Protein AF-A0A0C9TW62-F1 (afdb_monomer_lite)

Radius of gyration: 19.72 Å; chains: 1; bounding box: 46×33×62 Å

Foldseek 3Di:
DDDPPPDPPDDDDDPVCPPPPDDQAFAPLLVVLLVVLLVVLVPQPLDDPVVNVVLNVDSQLRVLRRVCNPDDNVVSNVSSNVSSVVVVLCVVLVPDDPVLNVVLVVLLVCCVVPVPDDPVSNSVSVSVSSVVVVVVVVVVD

Secondary structure (DSSP, 8-state):
--------S--PPP-TTTT--S-----TTHHHHHHHHHHHHHT-TTS-HHHHHHHHHS-HHHHHHHH-TT--HHHHHHHHHHHHHHHHHHHHHTTS-HHHHHHHHHHHHHHHHH-SS-THHHHHHHHHHHHHHHHHHTT--

InterPro domains:
  IPR008949 Isoprenoid synthase domain superfamily [G3DSA:1.10.600.10] (6-127)
  IPR008949 Isoprenoid synthase domain superfamily [SSF48576] (21-127)

Structure (mmCIF, N/CA/C/O backbone):
data_AF-A0A0C9TW62-F1
#
_entry.id   AF-A0A0C9TW62-F1
#
loop_
_atom_site.group_PDB
_atom_site.id
_atom_site.type_symbol
_atom_site.label_atom_id
_atom_site.label_alt_id
_atom_site.label_comp_id
_atom_site.label_asym_id
_atom_site.label_entity_id
_atom_site.label_seq_id
_atom_site.pdbx_PDB_ins_code
_atom_site.Cartn_x
_atom_site.Cartn_y
_atom_site.Cartn_z
_atom_site.occupancy
_atom_site.B_iso_or_equiv
_atom_site.auth_seq_id
_atom_site.auth_comp_id
_atom_site.auth_asym_id
_atom_site.auth_atom_id
_atom_site.pdbx_PDB_model_num
ATOM 1 N N . THR A 1 1 ? 18.398 -0.473 46.277 1.00 45.41 1 THR A N 1
ATOM 2 C CA . THR A 1 1 ? 19.419 -0.608 45.223 1.00 45.41 1 THR A CA 1
ATOM 3 C C . THR A 1 1 ? 18.752 -0.217 43.928 1.00 45.41 1 THR A C 1
ATOM 5 O O . THR A 1 1 ? 17.988 -1.010 43.400 1.00 45.41 1 THR A O 1
ATOM 8 N N . ASP A 1 2 ? 18.915 1.040 43.515 1.00 47.97 2 ASP A N 1
ATOM 9 C CA . ASP A 1 2 ? 18.321 1.565 42.281 1.00 47.97 2 ASP A CA 1
ATOM 10 C C . ASP A 1 2 ? 19.085 1.015 41.079 1.00 47.97 2 ASP A C 1
ATOM 12 O O . ASP A 1 2 ? 20.267 1.306 40.902 1.00 47.97 2 ASP A O 1
ATOM 16 N N . ILE A 1 3 ? 18.418 0.202 40.263 1.00 58.03 3 ILE A N 1
ATOM 17 C CA . ILE A 1 3 ? 18.921 -0.188 38.947 1.00 58.03 3 ILE A CA 1
ATOM 18 C C . ILE A 1 3 ? 18.321 0.813 37.964 1.00 58.03 3 ILE A C 1
ATOM 20 O O . ILE A 1 3 ? 17.230 0.611 37.435 1.00 58.03 3 ILE A O 1
ATOM 24 N N . THR A 1 4 ? 19.018 1.921 37.732 1.00 63.50 4 THR A N 1
ATOM 25 C CA . THR A 1 4 ? 18.725 2.783 36.589 1.00 63.50 4 THR A CA 1
ATOM 26 C C . THR A 1 4 ? 19.144 2.028 35.328 1.00 63.50 4 THR A C 1
ATOM 28 O O . THR A 1 4 ? 20.318 1.981 34.962 1.00 63.50 4 THR A O 1
ATOM 31 N N . MET A 1 5 ? 18.189 1.370 34.665 1.00 61.38 5 MET A N 1
ATOM 32 C CA . MET A 1 5 ? 18.420 0.835 33.323 1.00 61.38 5 MET A CA 1
ATOM 33 C C . MET A 1 5 ? 18.609 2.017 32.368 1.00 61.38 5 MET A C 1
ATOM 35 O O . MET A 1 5 ? 17.651 2.620 31.891 1.00 61.38 5 MET A O 1
ATOM 39 N N . SER A 1 6 ? 19.870 2.374 32.131 1.00 71.44 6 SER A N 1
ATOM 40 C CA . SER A 1 6 ? 20.270 3.288 31.066 1.00 71.44 6 SER A CA 1
ATOM 41 C C . SER A 1 6 ? 20.058 2.576 29.732 1.00 71.44 6 SER A C 1
ATOM 43 O O . SER A 1 6 ? 20.862 1.731 29.333 1.00 71.44 6 SER A O 1
ATOM 45 N N . PHE A 1 7 ? 18.940 2.859 29.064 1.00 71.25 7 PHE A N 1
ATOM 46 C CA . PHE A 1 7 ? 18.763 2.443 27.678 1.00 71.25 7 PHE A CA 1
ATOM 47 C C . PHE A 1 7 ? 19.677 3.296 26.787 1.00 71.25 7 PHE A C 1
ATOM 49 O O . PHE A 1 7 ? 19.728 4.517 26.960 1.00 71.25 7 PHE A O 1
ATOM 56 N N . PRO A 1 8 ? 20.408 2.692 25.836 1.00 68.94 8 PRO A N 1
ATOM 57 C CA . PRO A 1 8 ? 21.202 3.462 24.891 1.00 68.94 8 PRO A CA 1
ATOM 58 C C . PRO A 1 8 ? 20.281 4.370 24.063 1.00 68.94 8 PRO A C 1
ATOM 60 O O . PRO A 1 8 ? 19.317 3.903 23.463 1.00 68.94 8 PRO A O 1
ATOM 63 N N . LEU A 1 9 ? 20.602 5.668 24.011 1.00 83.44 9 LEU A N 1
ATOM 64 C CA . LEU A 1 9 ? 19.855 6.685 23.252 1.00 83.44 9 LEU A CA 1
ATOM 65 C C . LEU A 1 9 ? 19.911 6.482 21.726 1.00 83.44 9 LEU A C 1
ATOM 67 O O . LEU A 1 9 ? 19.139 7.105 21.001 1.00 83.44 9 LEU A O 1
ATOM 71 N N . THR A 1 10 ? 20.799 5.608 21.241 1.00 87.88 10 THR A N 1
ATOM 72 C CA . THR A 1 10 ? 21.019 5.362 19.813 1.00 87.88 10 THR A CA 1
ATOM 73 C C . THR A 1 10 ? 21.103 3.868 19.533 1.00 87.88 10 THR A C 1
ATOM 75 O O . THR A 1 10 ? 21.924 3.159 20.116 1.00 87.88 10 THR A O 1
ATOM 78 N N . ILE A 1 11 ? 20.280 3.402 18.593 1.00 87.62 11 ILE A N 1
ATOM 79 C CA . ILE A 1 11 ? 20.290 2.030 18.077 1.00 87.62 11 ILE A CA 1
ATOM 80 C C . ILE A 1 11 ? 20.888 2.058 16.666 1.00 87.62 11 ILE A C 1
ATOM 82 O O . ILE A 1 11 ? 20.406 2.784 15.798 1.00 87.62 11 ILE A O 1
ATOM 86 N N . HIS A 1 12 ? 21.936 1.266 16.425 1.00 88.25 12 HIS A N 1
ATOM 87 C CA . HIS A 1 12 ? 22.545 1.108 15.103 1.00 88.25 12 HIS A CA 1
ATOM 88 C C . HIS A 1 12 ? 22.032 -0.169 14.435 1.00 88.25 12 HIS A C 1
ATOM 90 O O . HIS A 1 12 ? 22.254 -1.268 14.941 1.00 88.25 12 HIS A O 1
ATOM 96 N N . PHE A 1 13 ? 21.380 -0.033 13.280 1.00 86.31 13 PHE A N 1
ATOM 97 C CA . PHE A 1 13 ? 20.965 -1.181 12.478 1.00 86.31 13 PHE A CA 1
ATOM 98 C C . PHE A 1 13 ? 22.103 -1.645 11.557 1.00 86.31 13 PHE A C 1
ATOM 100 O O . PHE A 1 13 ? 22.750 -0.810 10.919 1.00 86.31 13 PHE A O 1
ATOM 107 N N . PRO A 1 14 ? 22.353 -2.962 11.443 1.00 88.50 14 PRO A N 1
ATOM 108 C CA . PRO A 1 14 ? 23.277 -3.483 10.445 1.00 88.50 14 PRO A CA 1
ATOM 109 C C . PRO A 1 14 ? 22.707 -3.297 9.031 1.00 88.50 14 PRO A C 1
ATOM 111 O O . PRO A 1 14 ? 21.493 -3.231 8.833 1.00 88.50 14 PRO A O 1
ATOM 114 N N . THR A 1 15 ? 23.572 -3.249 8.014 1.00 87.94 15 THR A N 1
ATOM 115 C CA . THR A 1 15 ? 23.138 -3.202 6.608 1.00 87.94 15 THR A CA 1
ATOM 116 C C . THR A 1 15 ? 22.615 -4.572 6.160 1.00 87.94 15 THR A C 1
ATOM 118 O O . THR A 1 15 ? 23.308 -5.323 5.477 1.00 87.94 15 THR A O 1
ATOM 121 N N . ILE A 1 16 ? 21.377 -4.898 6.538 1.00 85.25 16 ILE A N 1
ATOM 122 C CA . ILE A 1 16 ? 20.780 -6.236 6.366 1.00 85.25 16 ILE A CA 1
ATOM 123 C C . ILE A 1 16 ? 20.608 -6.682 4.906 1.00 85.25 16 ILE A C 1
ATOM 125 O O . ILE A 1 16 ? 20.482 -7.873 4.646 1.00 85.25 16 ILE A O 1
ATOM 129 N N . LEU A 1 17 ? 20.621 -5.750 3.947 1.00 86.38 17 LEU A N 1
ATOM 130 C CA . LEU A 1 17 ? 20.422 -6.054 2.524 1.00 86.38 17 LEU A CA 1
ATOM 131 C C . LEU A 1 17 ? 21.717 -6.089 1.700 1.00 86.38 17 LEU A C 1
ATOM 133 O O . LEU A 1 17 ? 21.650 -6.355 0.502 1.00 86.38 17 LEU A O 1
ATOM 137 N N . LYS A 1 18 ? 22.885 -5.808 2.303 1.00 85.38 18 LYS A N 1
ATOM 138 C CA . LYS A 1 18 ? 24.161 -5.708 1.567 1.00 85.38 18 LYS A CA 1
ATOM 139 C C . LYS A 1 18 ? 24.516 -7.014 0.853 1.00 85.38 18 LYS A C 1
ATOM 141 O O . LYS A 1 18 ? 24.876 -6.984 -0.318 1.00 85.38 18 LYS A O 1
ATOM 146 N N . ASP A 1 19 ? 24.357 -8.127 1.563 1.00 87.50 19 ASP A N 1
ATOM 147 C CA . ASP A 1 19 ? 24.721 -9.470 1.105 1.00 87.50 19 ASP A CA 1
ATOM 148 C C . ASP A 1 19 ? 23.469 -10.330 0.850 1.00 87.50 19 ASP A C 1
ATOM 150 O O . ASP A 1 19 ? 23.490 -11.552 0.992 1.00 87.50 19 ASP A O 1
ATOM 154 N N . TRP A 1 20 ? 22.342 -9.689 0.512 1.00 88.69 20 TRP A N 1
ATOM 155 C CA . TRP A 1 20 ? 21.087 -10.397 0.280 1.00 88.69 20 TRP A CA 1
ATOM 156 C C . TRP A 1 20 ? 21.194 -11.286 -0.972 1.00 88.69 20 TRP A C 1
ATOM 158 O O . TRP A 1 20 ? 21.455 -10.769 -2.061 1.00 88.69 20 TRP A O 1
ATOM 168 N N . PRO A 1 21 ? 20.975 -12.609 -0.860 1.00 89.75 21 PRO A N 1
ATOM 169 C CA . PRO A 1 21 ? 21.249 -13.541 -1.953 1.00 89.75 21 PRO A CA 1
ATOM 170 C C . PRO A 1 21 ? 20.210 -13.477 -3.076 1.00 89.75 21 PRO A C 1
ATOM 172 O O . PRO A 1 21 ? 20.487 -13.917 -4.192 1.00 89.75 21 PRO A O 1
ATOM 175 N N . ALA A 1 22 ? 19.006 -12.957 -2.808 1.00 86.56 22 ALA A N 1
ATOM 176 C CA . ALA A 1 22 ? 17.971 -12.891 -3.831 1.00 86.56 22 ALA A CA 1
ATOM 177 C C . ALA A 1 22 ? 18.214 -11.696 -4.773 1.00 86.56 22 ALA A C 1
ATOM 179 O O . ALA A 1 22 ? 18.382 -10.564 -4.303 1.00 86.56 22 ALA A O 1
ATOM 180 N N . PRO A 1 23 ? 18.186 -11.905 -6.101 1.00 88.00 23 PRO A N 1
ATOM 181 C CA . PRO A 1 23 ? 18.361 -10.822 -7.052 1.00 88.00 23 PRO A CA 1
ATOM 182 C C . PRO A 1 23 ? 17.201 -9.833 -6.944 1.00 88.00 23 PRO A C 1
ATOM 184 O O . PRO A 1 23 ? 16.028 -10.212 -6.960 1.00 88.00 23 PRO A O 1
ATOM 187 N N . ARG A 1 24 ? 17.530 -8.543 -6.889 1.00 90.12 24 ARG A N 1
ATOM 188 C CA . ARG A 1 24 ? 16.529 -7.479 -6.974 1.00 90.12 24 ARG A CA 1
ATOM 189 C C . ARG A 1 24 ? 16.038 -7.390 -8.412 1.00 90.12 24 ARG A C 1
ATOM 191 O O . ARG A 1 24 ? 16.778 -6.955 -9.292 1.00 90.12 24 ARG A O 1
ATOM 198 N N . ARG A 1 25 ? 14.798 -7.808 -8.644 1.00 94.69 25 ARG A N 1
ATOM 199 C CA . ARG A 1 25 ? 14.113 -7.674 -9.931 1.00 94.69 25 ARG A CA 1
ATOM 200 C C . ARG A 1 25 ? 12.983 -6.675 -9.766 1.00 94.69 25 ARG A C 1
ATOM 202 O O . ARG A 1 25 ? 12.251 -6.740 -8.786 1.00 94.69 25 ARG A O 1
ATOM 209 N N . LEU A 1 26 ? 12.878 -5.750 -10.707 1.00 96.44 26 LEU A N 1
ATOM 210 C CA . LEU A 1 26 ? 11.834 -4.738 -10.725 1.00 96.44 26 LEU A CA 1
ATOM 211 C C . LEU A 1 26 ? 10.933 -4.995 -11.925 1.00 96.44 26 LEU A C 1
ATOM 213 O O . LEU A 1 26 ? 11.437 -5.207 -13.028 1.00 96.44 26 LEU A O 1
ATOM 217 N N . ASN A 1 27 ? 9.620 -4.957 -11.714 1.00 97.56 27 ASN A N 1
ATOM 218 C CA . ASN A 1 27 ? 8.674 -5.076 -12.812 1.00 97.56 27 ASN A CA 1
ATOM 219 C C . ASN A 1 27 ? 8.877 -3.935 -13.837 1.00 97.56 27 ASN A C 1
ATOM 221 O O . ASN A 1 27 ? 8.915 -2.766 -13.432 1.00 97.56 27 ASN A O 1
ATOM 225 N N . PRO A 1 28 ? 8.966 -4.224 -15.152 1.00 97.75 28 PRO A N 1
ATOM 226 C CA . PRO A 1 28 ? 9.158 -3.201 -16.185 1.00 97.75 28 PRO A CA 1
ATOM 227 C C . PRO A 1 28 ? 8.019 -2.174 -16.251 1.00 97.75 28 PRO A C 1
ATOM 229 O O . PRO A 1 28 ? 8.196 -1.097 -16.813 1.00 97.75 28 PRO A O 1
ATOM 232 N N . HIS A 1 29 ? 6.855 -2.480 -15.674 1.00 97.38 29 HIS A N 1
ATOM 233 C CA . HIS A 1 29 ? 5.694 -1.598 -15.664 1.00 97.38 29 HIS A CA 1
ATOM 234 C C . HIS A 1 29 ? 5.613 -0.658 -14.450 1.00 97.38 29 HIS A C 1
ATOM 236 O O . HIS A 1 29 ? 4.634 0.083 -14.329 1.00 97.38 29 HIS A O 1
ATOM 242 N N . ASN A 1 30 ? 6.622 -0.664 -13.569 1.00 95.88 30 ASN A N 1
ATOM 243 C CA . ASN A 1 30 ? 6.633 0.083 -12.308 1.00 95.88 30 ASN A CA 1
ATOM 244 C C . ASN A 1 30 ? 6.261 1.565 -12.465 1.00 95.88 30 ASN A C 1
ATOM 246 O O . ASN A 1 30 ? 5.401 2.060 -11.740 1.00 95.88 30 ASN A O 1
ATOM 250 N N . GLU A 1 31 ? 6.881 2.283 -13.405 1.00 95.19 31 GLU A N 1
ATOM 251 C CA . GLU A 1 31 ? 6.667 3.730 -13.553 1.00 95.19 31 GLU A CA 1
ATOM 252 C C . GLU A 1 31 ? 5.214 4.070 -13.909 1.00 95.19 31 GLU A C 1
ATOM 254 O O . GLU A 1 31 ? 4.605 4.944 -13.286 1.00 95.19 31 GLU A O 1
ATOM 259 N N . TRP A 1 32 ? 4.631 3.348 -14.872 1.00 95.06 32 TRP A N 1
ATOM 260 C CA . TRP A 1 32 ? 3.243 3.564 -15.282 1.00 95.06 32 TRP A CA 1
ATOM 261 C C . TRP A 1 32 ? 2.268 3.214 -14.162 1.00 95.06 32 TRP A C 1
ATOM 263 O O . TRP A 1 32 ? 1.386 4.016 -13.859 1.00 95.06 32 TRP A O 1
ATOM 273 N N . VAL A 1 33 ? 2.452 2.056 -13.519 1.00 94.44 33 VAL A N 1
ATOM 274 C CA . VAL A 1 33 ? 1.568 1.621 -12.431 1.00 94.44 33 VAL A CA 1
ATOM 275 C C . VAL A 1 33 ? 1.657 2.571 -11.239 1.00 94.44 33 VAL A C 1
ATOM 277 O O . VAL A 1 33 ? 0.622 2.980 -10.722 1.00 94.44 33 VAL A O 1
ATOM 280 N N . THR A 1 34 ? 2.863 3.004 -10.861 1.00 92.44 34 THR A N 1
ATOM 281 C CA . THR A 1 34 ? 3.064 3.978 -9.776 1.00 92.44 34 THR A CA 1
ATOM 282 C C . THR A 1 34 ? 2.279 5.259 -10.032 1.00 92.44 34 THR A C 1
ATOM 284 O O . THR A 1 34 ? 1.541 5.717 -9.160 1.00 92.44 34 THR A O 1
ATOM 287 N N . LYS A 1 35 ? 2.389 5.824 -11.242 1.00 91.94 35 LYS A N 1
ATOM 288 C CA . LYS A 1 35 ? 1.688 7.061 -11.599 1.00 91.94 35 LYS A CA 1
ATOM 289 C C . LYS A 1 35 ? 0.174 6.906 -11.498 1.00 91.94 35 LYS A C 1
ATOM 291 O O . LYS A 1 35 ? -0.496 7.753 -10.914 1.00 91.94 35 LYS A O 1
ATOM 296 N N . GLU A 1 36 ? -0.362 5.835 -12.065 1.00 91.69 36 GLU A N 1
ATOM 297 C CA . GLU A 1 36 ? -1.796 5.575 -12.026 1.00 91.69 36 GLU A CA 1
ATOM 298 C C . GLU A 1 36 ? -2.279 5.302 -10.583 1.00 91.69 36 GLU A C 1
ATOM 300 O O . GLU A 1 36 ? -3.420 5.612 -10.244 1.00 91.69 36 GLU A O 1
ATOM 305 N N . SER A 1 37 ? -1.450 4.697 -9.716 1.00 89.19 37 SER A N 1
ATOM 306 C CA . SER A 1 37 ? -1.874 4.255 -8.371 1.00 89.19 37 SER A CA 1
ATOM 307 C C . SER A 1 37 ? -1.913 5.444 -7.437 1.00 89.19 37 SER A C 1
ATOM 309 O O . SER A 1 37 ? -2.876 5.622 -6.699 1.00 89.19 37 SER A O 1
ATOM 311 N N . ASN A 1 38 ? -0.935 6.333 -7.586 1.00 86.19 38 ASN A N 1
ATOM 312 C CA . ASN A 1 38 ? -0.950 7.633 -6.940 1.00 86.19 38 ASN A CA 1
ATOM 313 C C . ASN A 1 38 ? -2.149 8.472 -7.403 1.00 86.19 38 ASN A C 1
ATOM 315 O O . ASN A 1 38 ? -2.841 9.031 -6.564 1.00 86.19 38 ASN A O 1
ATOM 319 N N . ALA A 1 39 ? -2.459 8.501 -8.706 1.00 86.81 39 ALA A N 1
ATOM 320 C CA . ALA A 1 39 ? -3.621 9.239 -9.212 1.00 86.81 39 ALA A CA 1
ATOM 321 C C . ALA A 1 39 ? -4.956 8.686 -8.680 1.00 86.81 39 ALA A C 1
ATOM 323 O O . ALA A 1 39 ? -5.874 9.446 -8.383 1.00 86.81 39 ALA A O 1
ATOM 324 N N . TRP A 1 40 ? -5.068 7.365 -8.541 1.00 84.56 40 TRP A N 1
ATOM 325 C CA . TRP A 1 40 ? -6.226 6.731 -7.913 1.00 84.56 40 TRP A CA 1
ATOM 326 C C . TRP A 1 40 ? -6.339 7.085 -6.427 1.00 84.56 40 TRP A C 1
ATOM 328 O O . TRP A 1 40 ? -7.430 7.411 -5.962 1.00 84.56 40 TRP A O 1
ATOM 338 N N . MET A 1 41 ? -5.215 7.097 -5.706 1.00 79.06 41 MET A N 1
ATOM 339 C CA . MET A 1 41 ? -5.173 7.486 -4.297 1.00 79.06 41 MET A CA 1
ATOM 340 C C . MET A 1 41 ? -5.509 8.973 -4.094 1.00 79.06 41 MET A C 1
ATOM 342 O O . MET A 1 41 ? -6.229 9.310 -3.159 1.00 79.06 41 MET A O 1
ATOM 346 N N . ASP A 1 42 ? -5.066 9.855 -4.995 1.00 78.56 42 ASP A N 1
ATOM 347 C CA . ASP A 1 42 ? -5.400 11.288 -4.984 1.00 78.56 42 ASP A CA 1
ATOM 348 C C . ASP A 1 42 ? -6.913 11.536 -5.161 1.00 78.56 42 ASP A C 1
ATOM 350 O O . ASP A 1 42 ? -7.447 12.542 -4.695 1.00 78.56 42 ASP A O 1
ATOM 354 N N . GLY A 1 43 ? -7.633 10.607 -5.801 1.00 75.44 43 GLY A N 1
ATOM 355 C CA . GLY A 1 43 ? -9.095 10.643 -5.903 1.00 75.44 43 GLY A CA 1
ATOM 356 C C . GLY A 1 43 ? -9.822 10.379 -4.578 1.00 75.44 43 GLY A C 1
ATOM 357 O O . GLY A 1 43 ? -11.043 10.532 -4.508 1.00 75.44 43 GLY A O 1
ATOM 358 N N . PHE A 1 44 ? -9.108 9.983 -3.521 1.00 71.00 44 PHE A N 1
ATOM 359 C CA . PHE A 1 44 ? -9.693 9.654 -2.228 1.00 71.00 44 PHE A CA 1
ATOM 360 C C . PHE A 1 44 ? -9.785 10.885 -1.318 1.00 71.00 44 PHE A C 1
ATOM 362 O O . PHE A 1 44 ? -8.876 11.214 -0.557 1.00 71.00 44 PHE A O 1
ATOM 369 N N . SER A 1 45 ? -10.944 11.542 -1.335 1.00 63.00 45 SER A N 1
ATOM 370 C CA . SER A 1 45 ? -11.230 12.730 -0.517 1.00 63.00 45 SER A CA 1
ATOM 371 C C . SER A 1 45 ? -11.382 12.459 0.989 1.00 63.00 45 SER A C 1
ATOM 373 O O . SER A 1 45 ? -11.537 13.400 1.764 1.00 63.00 45 SER A O 1
ATOM 375 N N . GLY A 1 46 ? -11.366 11.193 1.420 1.00 62.75 46 GLY A N 1
ATOM 376 C CA . GLY A 1 46 ? -11.539 10.805 2.825 1.00 62.75 46 GLY A CA 1
ATOM 377 C C . GLY A 1 46 ? -10.309 11.012 3.704 1.00 62.75 46 GLY A C 1
ATOM 378 O O . GLY A 1 46 ? -10.440 11.081 4.925 1.00 62.75 46 GLY A O 1
ATOM 379 N N . LEU A 1 47 ? -9.122 11.116 3.100 1.00 64.25 47 LEU A N 1
ATOM 380 C CA . LEU A 1 47 ? -7.871 11.273 3.835 1.00 64.25 47 LEU A CA 1
ATOM 381 C C . LEU A 1 47 ? -7.558 12.750 4.111 1.00 64.25 47 LEU A C 1
ATOM 383 O O . LEU A 1 47 ? -7.618 13.558 3.180 1.00 64.25 47 LEU A O 1
ATOM 387 N N . PRO A 1 48 ? -7.145 13.097 5.344 1.00 69.12 48 PRO A N 1
ATOM 388 C CA . PRO A 1 48 ? -6.501 14.373 5.646 1.00 69.12 48 PRO A CA 1
ATOM 389 C C . PRO A 1 48 ? -5.314 14.667 4.708 1.00 69.12 48 PRO A C 1
ATOM 391 O O . PRO A 1 48 ? -4.626 13.753 4.247 1.00 69.12 48 PRO A O 1
ATOM 394 N N . ALA A 1 49 ? -5.070 15.943 4.399 1.00 72.38 49 ALA A N 1
ATOM 395 C CA . ALA A 1 49 ? -4.078 16.346 3.393 1.00 72.38 49 ALA A CA 1
ATOM 396 C C . ALA A 1 49 ? -2.629 15.956 3.759 1.00 72.38 49 ALA A C 1
ATOM 398 O O . ALA A 1 49 ? -1.826 15.627 2.884 1.00 72.38 49 ALA A O 1
ATOM 399 N N . ASP A 1 50 ? -2.300 15.954 5.049 1.00 71.88 50 ASP A N 1
ATOM 400 C CA . ASP A 1 50 ? -1.033 15.470 5.602 1.00 71.88 50 ASP A CA 1
ATOM 401 C C . ASP A 1 50 ? -0.857 13.963 5.366 1.00 71.88 50 ASP A C 1
ATOM 403 O O . ASP A 1 50 ? 0.194 13.527 4.890 1.00 71.88 50 ASP A O 1
ATOM 407 N N . ARG A 1 51 ? -1.919 13.177 5.581 1.00 72.06 51 ARG A N 1
ATOM 408 C CA . ARG A 1 51 ? -1.935 11.739 5.289 1.00 72.06 51 ARG A CA 1
ATOM 409 C C . ARG A 1 51 ? -1.765 11.478 3.794 1.00 72.06 51 ARG A C 1
ATOM 411 O O . ARG A 1 51 ? -0.914 10.678 3.420 1.00 72.06 51 ARG A O 1
ATOM 418 N N . GLN A 1 52 ? -2.488 12.191 2.925 1.00 73.62 52 GLN A N 1
ATOM 419 C CA . GLN A 1 52 ? -2.334 12.053 1.466 1.00 73.62 52 GLN A CA 1
ATOM 420 C C . GLN A 1 52 ? -0.897 12.333 0.993 1.00 73.62 52 GLN A C 1
ATOM 422 O O . GLN A 1 52 ? -0.373 11.625 0.132 1.00 73.62 52 GLN A O 1
ATOM 427 N N . SER A 1 53 ? -0.233 13.333 1.582 1.00 73.88 53 SER A N 1
ATOM 428 C CA . SER A 1 53 ? 1.169 13.648 1.280 1.00 73.88 53 SER A CA 1
ATOM 429 C C . SER A 1 53 ? 2.115 12.502 1.656 1.00 73.88 53 SER A C 1
ATOM 431 O O . SER A 1 53 ? 2.994 12.152 0.865 1.00 73.88 53 SER A O 1
ATOM 433 N N . LEU A 1 54 ? 1.906 11.871 2.818 1.00 71.50 54 LEU A N 1
ATOM 434 C CA . LEU A 1 54 ? 2.674 10.695 3.241 1.00 71.50 54 LEU A CA 1
ATOM 435 C C . LEU A 1 54 ? 2.478 9.519 2.279 1.00 71.50 54 LEU A C 1
ATOM 437 O O . LEU A 1 54 ? 3.461 8.904 1.866 1.00 71.50 54 LEU A O 1
ATOM 441 N N . TYR A 1 55 ? 1.244 9.251 1.840 1.00 72.81 55 TYR A N 1
ATOM 442 C CA . TYR A 1 55 ? 0.973 8.201 0.850 1.00 72.81 55 TYR A CA 1
ATOM 443 C C . TYR A 1 55 ? 1.678 8.456 -0.480 1.00 72.81 55 TYR A C 1
ATOM 445 O O . TYR A 1 55 ? 2.272 7.536 -1.035 1.00 72.81 55 TYR A O 1
ATOM 453 N N . ARG A 1 56 ? 1.690 9.704 -0.963 1.00 73.25 56 ARG A N 1
ATOM 454 C CA . ARG A 1 56 ? 2.387 10.068 -2.207 1.00 73.25 56 ARG A CA 1
ATOM 455 C C . ARG A 1 56 ? 3.900 9.873 -2.117 1.00 73.25 56 ARG A C 1
ATOM 457 O O . ARG A 1 56 ? 4.532 9.511 -3.106 1.00 73.25 56 ARG A O 1
ATOM 464 N N . GLN A 1 57 ? 4.484 10.140 -0.952 1.00 77.00 57 GLN A N 1
ATOM 465 C CA . GLN A 1 57 ? 5.916 9.942 -0.709 1.00 77.00 57 GLN A CA 1
ATOM 466 C C . GLN A 1 57 ? 6.273 8.468 -0.494 1.00 77.00 57 GLN A C 1
ATOM 468 O O . GLN A 1 57 ? 7.430 8.076 -0.650 1.00 77.00 57 GLN A O 1
ATOM 473 N N . SER A 1 58 ? 5.286 7.648 -0.145 1.00 71.81 58 SER A N 1
ATOM 474 C CA . SER A 1 58 ? 5.495 6.246 0.155 1.00 71.81 58 SER A CA 1
ATOM 475 C C . SER A 1 58 ? 5.627 5.419 -1.120 1.00 71.81 58 SER A C 1
ATOM 477 O O . SER A 1 58 ? 4.795 5.455 -2.024 1.00 71.81 58 SER A O 1
ATOM 479 N N . MET A 1 59 ? 6.687 4.617 -1.190 1.00 84.94 59 MET A N 1
ATOM 480 C CA . MET A 1 59 ? 7.026 3.830 -2.376 1.00 84.94 59 MET A CA 1
ATOM 481 C C . MET A 1 59 ? 6.252 2.493 -2.422 1.00 84.94 59 MET A C 1
ATOM 483 O O . MET A 1 59 ? 6.825 1.443 -2.710 1.00 84.94 59 MET A O 1
ATOM 487 N N . TRP A 1 60 ? 4.946 2.496 -2.132 1.00 89.56 60 TRP A N 1
ATOM 488 C CA . TRP A 1 60 ? 4.130 1.270 -2.086 1.00 89.56 60 TRP A CA 1
ATOM 489 C C . TRP A 1 60 ? 3.959 0.591 -3.453 1.00 89.56 60 TRP A C 1
ATOM 491 O O . TRP A 1 60 ? 4.127 -0.630 -3.531 1.00 89.56 60 TRP A O 1
ATOM 501 N N . PRO A 1 61 ? 3.733 1.325 -4.563 1.00 91.19 61 PRO A N 1
ATOM 502 C CA . PRO A 1 61 ? 3.740 0.709 -5.890 1.00 91.19 61 PRO A CA 1
ATOM 503 C C . PRO A 1 61 ? 5.110 0.126 -6.281 1.00 91.19 61 PRO A C 1
ATOM 505 O O . PRO A 1 61 ? 5.177 -0.885 -6.985 1.00 91.19 61 PRO A O 1
ATOM 508 N N . LEU A 1 62 ? 6.209 0.701 -5.772 1.00 93.38 62 LEU A N 1
ATOM 509 C CA . LEU A 1 62 ? 7.548 0.130 -5.941 1.00 93.38 62 LEU A CA 1
ATOM 510 C C . LEU A 1 62 ? 7.672 -1.195 -5.182 1.00 93.38 62 LEU A C 1
ATOM 512 O O . LEU A 1 62 ? 8.202 -2.157 -5.735 1.00 93.38 62 LEU A O 1
ATOM 516 N N . LEU A 1 63 ? 7.159 -1.273 -3.950 1.00 93.69 63 LEU A N 1
ATOM 517 C CA . LEU A 1 63 ? 7.134 -2.521 -3.187 1.00 93.69 63 LEU A CA 1
ATOM 518 C C . LEU A 1 63 ? 6.376 -3.617 -3.951 1.00 93.69 63 LEU A C 1
ATOM 520 O O . LEU A 1 63 ? 6.905 -4.715 -4.123 1.00 93.69 63 LEU A O 1
ATOM 524 N N . ALA A 1 64 ? 5.191 -3.310 -4.489 1.00 94.81 64 ALA A N 1
ATOM 525 C CA . ALA A 1 64 ? 4.449 -4.238 -5.346 1.00 94.81 64 ALA A CA 1
ATOM 526 C C . ALA A 1 64 ? 5.272 -4.666 -6.577 1.00 94.81 64 ALA A C 1
ATOM 528 O O . ALA A 1 64 ? 5.337 -5.851 -6.901 1.00 94.81 64 ALA A O 1
ATOM 529 N N . SER A 1 65 ? 5.977 -3.730 -7.214 1.00 96.12 65 SER A N 1
ATOM 530 C CA . SER A 1 65 ? 6.827 -4.003 -8.382 1.00 96.12 65 SER A CA 1
ATOM 531 C C . SER A 1 65 ? 8.056 -4.861 -8.077 1.00 96.12 65 SER A C 1
ATOM 533 O O . SER A 1 65 ? 8.537 -5.561 -8.969 1.00 96.12 65 SER A O 1
ATOM 535 N N . LEU A 1 66 ? 8.563 -4.825 -6.842 1.00 94.94 66 LEU A N 1
ATOM 536 C CA . LEU A 1 66 ? 9.648 -5.689 -6.369 1.00 94.94 66 LEU A CA 1
ATOM 537 C C . LEU A 1 66 ? 9.148 -7.090 -5.987 1.00 94.94 66 LEU A C 1
ATOM 539 O O . LEU A 1 66 ? 9.871 -8.066 -6.174 1.00 94.94 66 LEU A O 1
ATOM 543 N N . MET A 1 67 ? 7.920 -7.204 -5.470 1.00 94.19 67 MET A N 1
ATOM 544 C CA . MET A 1 67 ? 7.309 -8.495 -5.120 1.00 94.19 67 MET A CA 1
ATOM 545 C C . MET A 1 67 ? 6.794 -9.259 -6.340 1.00 94.19 67 MET A C 1
ATOM 547 O O . MET A 1 67 ? 6.855 -10.486 -6.368 1.00 94.19 67 MET A O 1
ATOM 551 N N . TYR A 1 68 ? 6.326 -8.539 -7.362 1.00 95.88 68 TYR A N 1
ATOM 552 C CA . TYR A 1 68 ? 5.725 -9.112 -8.565 1.00 95.88 68 TYR A CA 1
ATOM 553 C C . TYR A 1 68 ? 6.485 -8.707 -9.840 1.00 95.88 68 TYR A C 1
ATOM 555 O O . TYR A 1 68 ? 5.900 -8.098 -10.740 1.00 95.88 68 TYR A O 1
ATOM 563 N N . PRO A 1 69 ? 7.785 -9.038 -9.964 1.00 96.88 69 PRO A N 1
ATOM 564 C CA . PRO A 1 69 ? 8.631 -8.564 -11.063 1.00 96.88 69 PRO A CA 1
ATOM 565 C C . PRO A 1 69 ? 8.208 -9.082 -12.444 1.00 96.88 69 PRO A C 1
ATOM 567 O O . PRO A 1 69 ? 8.459 -8.415 -13.440 1.00 96.88 69 PRO A O 1
ATOM 570 N N . ASP A 1 70 ? 7.547 -10.241 -12.500 1.00 97.12 70 ASP A N 1
ATOM 571 C CA . ASP A 1 70 ? 7.136 -10.896 -13.751 1.00 97.12 70 ASP A CA 1
ATOM 572 C C . ASP A 1 70 ? 5.628 -10.760 -14.032 1.00 97.12 70 ASP A C 1
ATOM 574 O O . ASP A 1 70 ? 5.112 -11.335 -14.989 1.00 97.12 70 ASP A O 1
ATOM 578 N N . ALA A 1 71 ? 4.889 -10.040 -13.181 1.00 97.12 71 ALA A N 1
ATOM 579 C CA . ALA A 1 71 ? 3.458 -9.847 -13.376 1.00 97.12 71 ALA A CA 1
ATOM 580 C C . ALA A 1 71 ? 3.169 -8.981 -14.607 1.00 97.12 71 ALA A C 1
ATOM 582 O O . ALA A 1 71 ? 3.917 -8.053 -14.928 1.00 97.12 71 ALA A O 1
ATOM 583 N N . THR A 1 72 ? 2.034 -9.241 -15.259 1.00 97.75 72 THR A N 1
ATOM 584 C CA . THR A 1 72 ? 1.522 -8.336 -16.292 1.00 97.75 72 THR A CA 1
ATOM 585 C C . THR A 1 72 ? 1.223 -6.971 -15.681 1.00 97.75 72 THR A C 1
ATOM 587 O O . THR A 1 72 ? 1.013 -6.842 -14.470 1.00 97.75 72 THR A O 1
ATOM 590 N N . ARG A 1 73 ? 1.157 -5.940 -16.522 1.00 96.62 73 ARG A N 1
ATOM 591 C CA . ARG A 1 73 ? 0.787 -4.588 -16.103 1.00 96.62 73 ARG A CA 1
ATOM 592 C C . ARG A 1 73 ? -0.525 -4.561 -15.314 1.00 96.62 73 ARG A C 1
ATOM 594 O O . ARG A 1 73 ? -0.609 -3.865 -14.311 1.00 96.62 73 ARG A O 1
ATOM 601 N N . GLU A 1 74 ? -1.531 -5.318 -15.747 1.00 94.75 74 GLU A N 1
ATOM 602 C CA . GLU A 1 74 ? -2.860 -5.370 -15.128 1.00 94.75 74 GLU A CA 1
ATOM 603 C C . GLU A 1 74 ? -2.811 -6.002 -13.733 1.00 94.75 74 GLU A C 1
ATOM 605 O O . GLU A 1 74 ? -3.400 -5.476 -12.789 1.00 94.75 74 GLU A O 1
ATOM 610 N N . HIS A 1 75 ? -2.070 -7.101 -13.573 1.00 95.69 75 HIS A N 1
ATOM 611 C CA . HIS A 1 75 ? -1.889 -7.727 -12.264 1.00 95.69 75 HIS A CA 1
ATOM 612 C C . HIS A 1 75 ? -1.045 -6.859 -11.334 1.00 95.69 75 HIS A C 1
ATOM 614 O O . HIS A 1 75 ? -1.373 -6.728 -10.155 1.00 95.69 75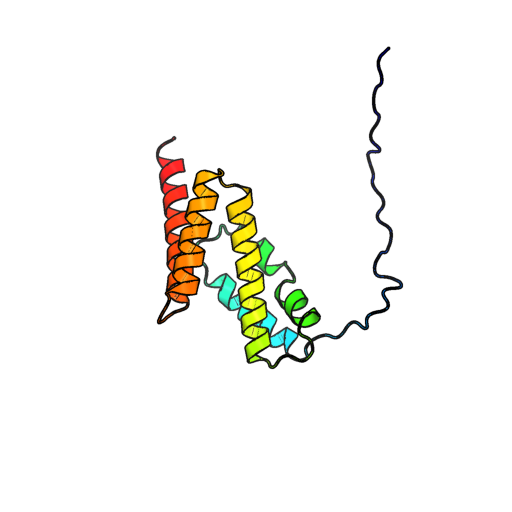 HIS A O 1
ATOM 620 N N . LEU A 1 76 ? 0.006 -6.224 -11.860 1.00 96.81 76 LEU A N 1
ATOM 621 C CA . LEU A 1 76 ? 0.822 -5.301 -11.083 1.00 96.81 76 LEU A CA 1
ATOM 622 C C . LEU A 1 76 ? -0.001 -4.098 -10.619 1.00 96.81 76 LEU A C 1
ATOM 624 O O . LEU A 1 76 ? 0.110 -3.689 -9.467 1.00 96.81 76 LEU A O 1
ATOM 628 N N . ARG A 1 77 ? -0.851 -3.563 -11.500 1.00 94.88 77 ARG A N 1
ATOM 629 C CA . ARG A 1 77 ? -1.776 -2.478 -11.186 1.00 94.88 77 ARG A CA 1
ATOM 630 C C . ARG A 1 77 ? -2.664 -2.828 -9.997 1.00 94.88 77 ARG A C 1
ATOM 632 O O . ARG A 1 77 ? -2.719 -2.073 -9.031 1.00 94.88 77 ARG A O 1
ATOM 639 N N . LEU A 1 78 ? -3.322 -3.984 -10.066 1.00 92.00 78 LEU A N 1
ATOM 640 C CA . LEU A 1 78 ? -4.185 -4.469 -8.994 1.00 92.00 78 LEU A CA 1
ATOM 641 C C . LEU A 1 78 ? -3.406 -4.660 -7.685 1.00 92.00 78 LEU A C 1
ATOM 643 O O . LEU A 1 78 ? -3.886 -4.270 -6.625 1.00 92.00 78 LEU A O 1
ATOM 647 N N . ALA A 1 79 ? -2.201 -5.232 -7.756 1.00 92.75 79 ALA A N 1
ATOM 648 C CA . ALA A 1 79 ? -1.354 -5.450 -6.588 1.00 92.75 79 ALA A CA 1
ATOM 649 C C . ALA A 1 79 ? -0.888 -4.135 -5.941 1.00 92.75 79 ALA A C 1
ATOM 651 O O . ALA A 1 79 ? -0.852 -4.044 -4.716 1.00 92.75 79 ALA A O 1
ATOM 652 N N . ALA A 1 80 ? -0.551 -3.119 -6.740 1.00 92.56 80 ALA A N 1
ATOM 653 C CA . ALA A 1 80 ? -0.154 -1.802 -6.247 1.00 92.56 80 ALA A CA 1
ATOM 654 C C . ALA A 1 80 ? -1.311 -1.082 -5.539 1.00 92.56 80 ALA A C 1
ATOM 656 O O . ALA A 1 80 ? -1.125 -0.575 -4.433 1.00 92.56 80 ALA A O 1
ATOM 657 N N . ASP A 1 81 ? -2.508 -1.098 -6.130 1.00 89.50 81 ASP A N 1
ATOM 658 C CA . ASP A 1 81 ? -3.702 -0.498 -5.524 1.00 89.50 81 ASP A CA 1
ATOM 659 C C . ASP A 1 81 ? -4.106 -1.240 -4.240 1.00 89.50 81 ASP A C 1
ATOM 661 O O . ASP A 1 81 ? -4.445 -0.616 -3.235 1.00 89.50 81 ASP A O 1
ATOM 665 N N . LEU A 1 82 ? -3.997 -2.574 -4.231 1.00 88.25 82 LEU A N 1
ATOM 666 C CA . LEU A 1 82 ? -4.243 -3.385 -3.038 1.00 88.25 82 LEU A CA 1
ATOM 667 C C . LEU A 1 82 ? -3.214 -3.108 -1.928 1.00 88.25 82 LEU A C 1
ATOM 669 O O . LEU A 1 82 ? -3.587 -3.055 -0.761 1.00 88.25 82 LEU A O 1
ATOM 673 N N . MET A 1 83 ? -1.941 -2.888 -2.273 1.00 90.00 83 MET A N 1
ATOM 674 C CA . MET A 1 83 ? -0.900 -2.521 -1.305 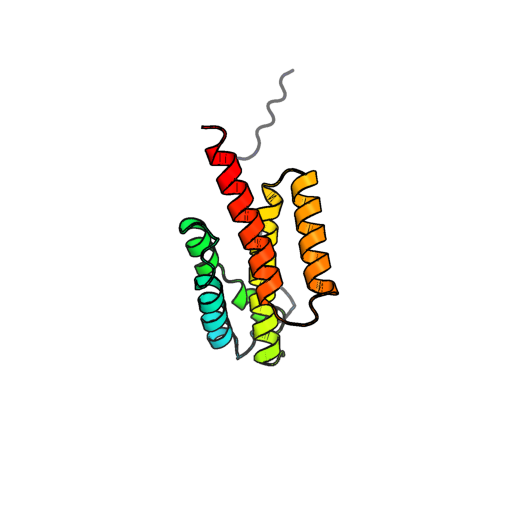1.00 90.00 83 MET A CA 1
ATOM 675 C C . MET A 1 83 ? -1.208 -1.184 -0.629 1.00 90.00 83 MET A C 1
ATOM 677 O O . MET A 1 83 ? -1.144 -1.081 0.591 1.00 90.00 83 MET A O 1
ATOM 681 N N . LEU A 1 84 ? -1.590 -0.174 -1.417 1.00 85.06 84 LEU A N 1
ATOM 682 C CA . LEU A 1 84 ? -2.026 1.123 -0.894 1.00 85.06 84 LEU A CA 1
ATOM 683 C C . LEU A 1 84 ? -3.249 0.979 0.015 1.00 85.06 84 LEU A C 1
ATOM 685 O O . LEU A 1 84 ? -3.307 1.597 1.076 1.00 85.06 84 LEU A O 1
ATOM 689 N N . TRP A 1 85 ? -4.201 0.130 -0.376 1.00 84.06 85 TRP A N 1
ATOM 690 C CA . TRP A 1 85 ? -5.382 -0.151 0.429 1.00 84.06 85 TRP A CA 1
ATOM 691 C C . TRP A 1 85 ? -5.035 -0.817 1.769 1.00 84.06 85 TRP A C 1
ATOM 693 O O . TRP A 1 85 ? -5.597 -0.427 2.788 1.00 84.06 85 TRP A O 1
ATOM 703 N N . PHE A 1 86 ? -4.092 -1.768 1.801 1.00 85.94 86 PHE A N 1
ATOM 704 C CA . PHE A 1 86 ? -3.656 -2.386 3.058 1.00 85.94 86 PHE A CA 1
ATOM 705 C C . PHE A 1 86 ? -3.039 -1.376 4.014 1.00 85.94 86 PHE A C 1
ATOM 707 O O . PHE A 1 86 ? -3.380 -1.393 5.187 1.00 85.94 86 PHE A O 1
ATOM 714 N N . VAL A 1 87 ? -2.193 -0.475 3.519 1.00 82.38 87 VAL A N 1
ATOM 715 C CA . VAL A 1 87 ? -1.576 0.559 4.362 1.00 82.38 87 VAL A CA 1
ATOM 716 C C . VAL A 1 87 ? -2.637 1.517 4.905 1.00 82.38 87 VAL A C 1
ATOM 718 O O . VAL A 1 87 ? -2.602 1.869 6.077 1.00 82.38 87 VAL A O 1
ATOM 721 N N . LEU A 1 88 ? -3.626 1.886 4.083 1.00 80.25 88 LEU A N 1
ATOM 722 C CA . LEU A 1 88 ? -4.763 2.691 4.534 1.00 80.25 88 LEU A CA 1
ATOM 723 C C . LEU A 1 88 ? -5.574 1.994 5.624 1.00 80.25 88 LEU A C 1
ATOM 725 O O . LEU A 1 88 ? -5.947 2.619 6.614 1.00 80.25 88 LEU A O 1
ATOM 729 N N . TYR A 1 89 ? -5.865 0.714 5.425 1.00 83.44 89 TYR A N 1
ATOM 730 C CA . TYR A 1 89 ? -6.577 -0.090 6.402 1.00 83.44 89 TYR A CA 1
ATOM 731 C C . TYR A 1 89 ? -5.797 -0.194 7.719 1.00 83.44 89 TYR A C 1
ATOM 733 O O . TYR A 1 89 ? -6.382 0.049 8.771 1.00 83.44 89 TYR A O 1
ATOM 741 N N . ASP A 1 90 ? -4.499 -0.501 7.647 1.00 85.19 90 ASP A N 1
ATOM 742 C CA . ASP A 1 90 ? -3.585 -0.647 8.786 1.00 85.19 90 ASP A CA 1
ATOM 743 C C . ASP A 1 90 ? -3.551 0.637 9.621 1.00 85.19 90 ASP A C 1
ATOM 745 O O . ASP A 1 90 ? -3.926 0.625 10.791 1.00 85.19 90 ASP A O 1
ATOM 749 N N . GLU A 1 91 ? -3.290 1.774 8.970 1.00 81.44 91 GLU A N 1
ATOM 750 C CA . GLU A 1 91 ? -3.230 3.098 9.594 1.00 81.44 91 GLU A CA 1
ATOM 751 C C . GLU A 1 91 ? -4.538 3.496 10.296 1.00 81.44 91 GLU A C 1
ATOM 753 O O . GLU A 1 91 ? -4.523 4.128 11.353 1.00 81.44 91 GLU A O 1
ATOM 758 N N . ILE A 1 92 ? -5.689 3.148 9.710 1.00 80.06 92 ILE A N 1
ATOM 759 C CA . ILE A 1 92 ? -6.986 3.376 10.352 1.00 80.06 92 ILE A CA 1
ATOM 760 C C . ILE A 1 92 ? -7.137 2.428 11.538 1.00 80.06 92 ILE A C 1
ATOM 762 O O . ILE A 1 92 ? -7.518 2.862 12.619 1.00 80.06 92 ILE A O 1
ATOM 766 N N . SER A 1 93 ? -6.866 1.139 11.349 1.00 83.94 93 SER A N 1
ATOM 767 C CA . SER A 1 93 ? -7.114 0.122 12.368 1.00 83.94 93 SER A CA 1
ATOM 768 C C . SER A 1 93 ? -6.221 0.259 13.605 1.00 83.94 93 SER A C 1
ATOM 770 O O . SER A 1 93 ? -6.704 -0.010 14.704 1.00 83.94 93 SER A O 1
ATOM 772 N N . ASP A 1 94 ? -4.994 0.763 13.452 1.00 84.75 94 ASP A N 1
ATOM 773 C CA . ASP A 1 94 ? -4.016 0.958 14.532 1.00 84.75 94 ASP A CA 1
ATOM 774 C C . ASP A 1 94 ? -4.467 1.964 15.596 1.00 84.75 94 ASP A C 1
ATOM 776 O O . ASP A 1 94 ? -4.080 1.867 16.763 1.00 84.75 94 ASP A O 1
ATOM 780 N N . VAL A 1 95 ? -5.308 2.928 15.216 1.00 83.62 95 VAL A N 1
ATOM 781 C CA . VAL A 1 95 ? -5.824 3.957 16.132 1.00 83.62 95 VAL A CA 1
ATOM 782 C C . VAL A 1 95 ? -7.235 3.654 16.642 1.00 83.62 95 VAL A C 1
ATOM 784 O O . VAL A 1 95 ? -7.769 4.400 17.465 1.00 83.62 95 VAL A O 1
ATOM 787 N N . LEU A 1 96 ? -7.864 2.569 16.175 1.00 83.06 96 LEU A N 1
ATOM 788 C CA . LEU A 1 96 ? -9.215 2.194 16.582 1.00 83.06 96 LEU A CA 1
ATOM 789 C C . LEU A 1 96 ? -9.235 1.367 17.868 1.00 83.06 96 LEU A C 1
ATOM 791 O O . LEU A 1 96 ? -8.399 0.506 18.125 1.00 83.06 96 LEU A O 1
ATOM 795 N N . LEU A 1 97 ? -10.297 1.560 18.653 1.00 88.88 97 LEU A N 1
ATOM 796 C CA . LEU A 1 97 ? -10.626 0.655 19.752 1.00 88.88 97 LEU A CA 1
ATOM 797 C C . LEU A 1 97 ? -10.995 -0.734 19.210 1.00 88.88 97 LEU A C 1
ATOM 799 O O . LEU A 1 97 ? -11.598 -0.853 18.144 1.00 88.88 97 LEU A O 1
ATOM 803 N N . LEU A 1 98 ? -10.732 -1.785 19.991 1.00 86.50 98 LEU A N 1
ATOM 804 C CA . LEU A 1 98 ? -10.908 -3.182 19.570 1.00 86.50 98 LEU A CA 1
ATOM 805 C C . LEU A 1 98 ? -12.259 -3.468 18.888 1.00 86.50 98 LEU A C 1
ATOM 807 O O . LEU A 1 98 ? -12.289 -4.012 17.788 1.00 86.50 98 LEU A O 1
ATOM 811 N N . GLY A 1 99 ? -13.378 -3.073 19.504 1.00 83.75 99 GLY A N 1
ATOM 812 C CA . GLY A 1 99 ? -14.711 -3.321 18.933 1.00 83.75 99 GLY A CA 1
ATOM 813 C C . GLY A 1 99 ? -14.972 -2.546 17.635 1.00 83.75 99 GLY A C 1
ATOM 814 O O . GLY A 1 99 ? -15.709 -2.998 16.765 1.00 83.75 99 GLY A O 1
ATOM 815 N N . MET A 1 100 ? -14.333 -1.390 17.471 1.00 82.00 100 MET A N 1
ATOM 816 C CA . MET A 1 100 ? -14.410 -0.593 16.252 1.00 82.00 100 MET A CA 1
ATOM 817 C C . MET A 1 100 ? -13.577 -1.200 15.117 1.00 82.00 100 MET A C 1
ATOM 819 O O . MET A 1 100 ? -14.057 -1.258 13.986 1.00 82.00 100 MET A O 1
ATOM 823 N N . ALA A 1 101 ? -12.380 -1.702 15.425 1.00 86.00 101 ALA A N 1
ATOM 824 C CA . ALA A 1 101 ? -11.537 -2.423 14.474 1.00 86.00 101 ALA A CA 1
ATOM 825 C C . ALA A 1 101 ? -12.190 -3.740 14.008 1.00 86.00 101 ALA A C 1
ATOM 827 O O . ALA A 1 101 ? -12.144 -4.071 12.823 1.00 86.00 101 ALA A O 1
ATOM 828 N N . GLN A 1 102 ? -12.866 -4.461 14.913 1.00 87.12 102 GLN A N 1
ATOM 829 C CA . GLN A 1 102 ? -13.648 -5.659 14.575 1.00 87.12 102 GLN A CA 1
ATOM 830 C C . GLN A 1 102 ? -14.778 -5.339 13.591 1.00 87.12 102 GLN A C 1
ATOM 832 O O . GLN A 1 102 ? -14.873 -5.976 12.546 1.00 87.12 102 GLN A O 1
ATOM 837 N N . ASN A 1 103 ? -15.566 -4.294 13.862 1.00 86.12 103 ASN A N 1
ATOM 838 C CA . ASN A 1 103 ? -16.630 -3.866 12.950 1.00 86.12 103 ASN A CA 1
ATOM 839 C C . ASN A 1 103 ? -16.086 -3.460 11.569 1.00 86.12 103 ASN A C 1
ATOM 841 O O . ASN A 1 103 ? -16.670 -3.817 10.547 1.00 86.12 103 ASN A O 1
ATOM 845 N N . LEU A 1 104 ? -14.961 -2.735 11.528 1.00 83.50 104 LEU A N 1
ATOM 846 C CA . LEU A 1 104 ? -14.296 -2.378 10.272 1.00 83.50 104 LEU A CA 1
ATOM 847 C C . LEU A 1 104 ? -13.857 -3.635 9.501 1.00 83.50 104 LEU A C 1
ATOM 849 O O . LEU A 1 104 ? -14.085 -3.723 8.294 1.00 83.50 104 LEU A O 1
ATOM 853 N N . THR A 1 105 ? -13.284 -4.619 10.199 1.00 87.94 105 THR A N 1
ATOM 854 C CA . THR A 1 105 ? -12.882 -5.911 9.620 1.00 87.94 105 THR A CA 1
ATOM 855 C C . THR A 1 105 ? -14.081 -6.633 9.006 1.00 87.94 105 THR A C 1
ATOM 857 O O . THR A 1 105 ? -14.014 -7.075 7.858 1.00 87.94 105 THR A O 1
ATOM 860 N N . ASP A 1 106 ? -15.187 -6.737 9.745 1.00 86.75 106 ASP A N 1
ATOM 861 C CA . ASP A 1 106 ? -16.385 -7.452 9.306 1.00 86.75 106 ASP A CA 1
ATOM 862 C C . ASP A 1 106 ? -16.994 -6.825 8.049 1.00 86.75 106 ASP A C 1
ATOM 864 O O . ASP A 1 106 ? -17.320 -7.540 7.095 1.00 86.75 106 ASP A O 1
ATOM 868 N N . GLU A 1 107 ? -17.091 -5.494 7.996 1.00 82.25 107 GLU A N 1
ATOM 869 C CA . GLU A 1 107 ? -17.593 -4.791 6.813 1.00 82.25 107 GLU A CA 1
ATOM 870 C C . GLU A 1 107 ? -16.659 -4.964 5.611 1.00 82.25 107 GLU A C 1
ATOM 872 O O . GLU A 1 107 ? -17.117 -5.303 4.518 1.00 82.25 107 GLU A O 1
ATOM 877 N N . VAL A 1 108 ? -15.344 -4.837 5.798 1.00 83.88 108 VAL A N 1
ATOM 878 C CA . VAL A 1 108 ? -14.361 -5.095 4.735 1.00 83.88 108 VAL A CA 1
ATOM 879 C C . VAL A 1 108 ? -14.501 -6.515 4.184 1.00 83.88 108 VAL A C 1
ATOM 881 O O . VAL A 1 108 ? -14.613 -6.704 2.970 1.00 83.88 108 VAL A O 1
ATOM 884 N N . VAL A 1 109 ? -14.527 -7.526 5.056 1.00 86.19 109 VAL A N 1
ATOM 885 C CA . VAL A 1 109 ? -14.627 -8.937 4.657 1.00 86.19 109 VAL A CA 1
ATOM 886 C C . VAL A 1 109 ? -15.944 -9.203 3.938 1.00 86.19 109 VAL A C 1
ATOM 888 O O . VAL A 1 109 ? -15.968 -9.911 2.928 1.00 86.19 109 VAL A O 1
ATOM 891 N N . LYS A 1 110 ? -17.043 -8.627 4.425 1.00 83.00 110 LYS A N 1
ATOM 892 C CA . LYS A 1 110 ? -18.358 -8.730 3.794 1.00 83.00 110 LYS A CA 1
ATOM 893 C C . LYS A 1 110 ? -18.341 -8.136 2.391 1.00 83.00 110 LYS A C 1
ATOM 895 O O . LYS A 1 110 ? -18.803 -8.800 1.462 1.00 83.00 110 LYS A O 1
ATOM 900 N N . VAL A 1 111 ? -17.775 -6.944 2.201 1.00 79.31 111 VAL A N 1
ATOM 901 C CA . VAL A 1 111 ? -17.691 -6.348 0.864 1.00 79.31 111 VAL A CA 1
ATOM 902 C C . VAL A 1 111 ? -16.794 -7.188 -0.048 1.00 79.31 111 VAL A C 1
ATOM 904 O O . VAL A 1 111 ? -17.194 -7.487 -1.169 1.00 79.31 111 VAL A O 1
ATOM 907 N N . LEU A 1 112 ? -15.635 -7.654 0.420 1.00 79.50 112 LEU A N 1
ATOM 908 C CA . LEU A 1 112 ? -14.740 -8.489 -0.389 1.00 79.50 112 LEU A CA 1
ATOM 909 C C . LEU A 1 112 ? -15.368 -9.834 -0.795 1.00 79.50 112 LEU A C 1
ATOM 911 O O . LEU A 1 112 ? -15.136 -10.307 -1.905 1.00 79.50 112 L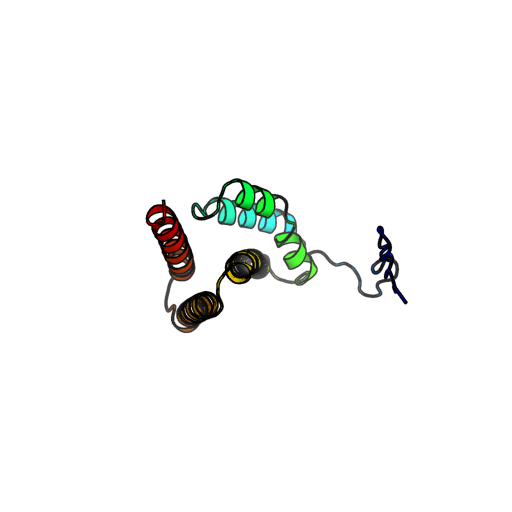EU A O 1
ATOM 915 N N . ARG A 1 113 ? -16.175 -10.454 0.075 1.00 81.38 113 ARG A N 1
ATOM 916 C CA . ARG A 1 113 ? -16.821 -11.751 -0.199 1.00 81.38 113 ARG A CA 1
ATOM 917 C C . ARG A 1 113 ? -18.079 -11.641 -1.051 1.00 81.38 113 ARG A C 1
ATOM 919 O O . ARG A 1 113 ? -18.361 -12.551 -1.829 1.00 81.38 113 ARG A O 1
ATOM 926 N N . TYR A 1 114 ? -18.857 -10.576 -0.870 1.00 78.25 114 TYR A N 1
ATOM 927 C CA . TYR A 1 114 ? -20.209 -10.473 -1.427 1.00 78.25 114 TYR A CA 1
ATOM 928 C C . TYR A 1 114 ? -20.387 -9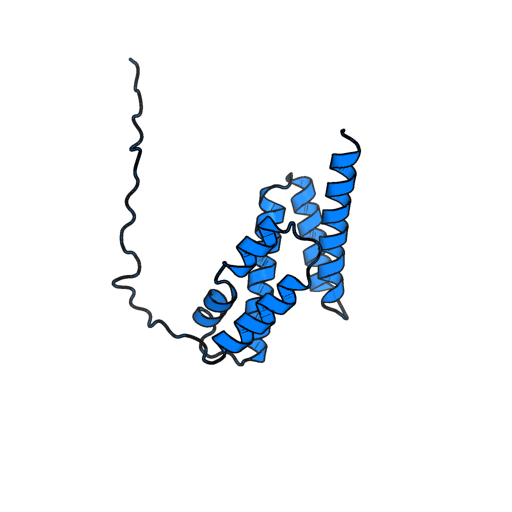.349 -2.447 1.00 78.25 114 TYR A C 1
ATOM 930 O O . TYR A 1 114 ? -21.480 -9.215 -3.002 1.00 78.25 114 TYR A O 1
ATOM 938 N N . SER A 1 115 ? -19.345 -8.568 -2.751 1.00 67.50 115 SER A N 1
ATOM 939 C CA . SER A 1 115 ? -19.386 -7.609 -3.855 1.00 67.50 115 SER A CA 1
ATOM 940 C C . SER A 1 115 ? -19.517 -8.358 -5.180 1.00 67.50 115 SER A C 1
ATOM 942 O O . SER A 1 115 ? -18.546 -8.797 -5.791 1.00 67.50 115 SER A O 1
ATOM 944 N N . ARG A 1 116 ? -20.762 -8.529 -5.632 1.00 57.22 116 ARG A N 1
ATOM 945 C CA . ARG A 1 116 ? -21.070 -9.054 -6.965 1.00 57.22 116 ARG A CA 1
ATOM 946 C C . ARG A 1 116 ? -20.840 -8.027 -8.070 1.00 57.22 116 ARG A C 1
ATOM 948 O O . ARG A 1 116 ? -20.900 -8.404 -9.234 1.00 57.22 116 ARG A O 1
ATOM 955 N N . SER A 1 117 ? -20.576 -6.760 -7.746 1.00 47.75 117 SER A N 1
ATOM 956 C CA . SER A 1 117 ? -20.169 -5.724 -8.700 1.00 47.75 117 SER A CA 1
ATOM 957 C C . SER A 1 117 ? -19.706 -4.465 -7.961 1.00 47.75 117 SER A C 1
ATOM 959 O O . SER A 1 117 ? -20.432 -3.936 -7.125 1.00 47.75 117 SER A O 1
ATOM 961 N N . ASN A 1 118 ? -18.545 -3.956 -8.380 1.00 46.94 118 ASN A N 1
ATOM 962 C CA . ASN A 1 118 ? -17.981 -2.621 -8.143 1.00 46.94 118 ASN A CA 1
ATOM 963 C C . ASN A 1 118 ? -17.124 -2.436 -6.878 1.00 46.94 118 ASN A C 1
ATOM 965 O O . ASN A 1 118 ? -17.615 -2.304 -5.758 1.00 46.94 118 ASN A O 1
ATOM 969 N N . TYR A 1 119 ? -15.814 -2.292 -7.117 1.00 51.97 119 TYR A N 1
ATOM 970 C CA . TYR A 1 119 ? -14.786 -1.816 -6.181 1.00 51.97 119 TYR A CA 1
ATOM 971 C C . TYR A 1 119 ? -15.229 -0.587 -5.366 1.00 51.97 119 TYR A C 1
ATOM 973 O O . TYR A 1 119 ? -14.864 -0.468 -4.202 1.00 51.97 119 TYR A O 1
ATOM 981 N N . ILE A 1 120 ? -16.093 0.263 -5.935 1.00 51.69 120 ILE A N 1
ATOM 982 C CA . ILE A 1 120 ? -16.711 1.447 -5.313 1.00 51.69 120 ILE A CA 1
ATOM 983 C C . ILE A 1 120 ? -17.338 1.155 -3.936 1.00 51.69 120 ILE A C 1
ATOM 985 O O . ILE A 1 120 ? -17.274 2.018 -3.067 1.00 51.69 120 ILE A O 1
ATOM 989 N N . MET A 1 121 ? -17.883 -0.046 -3.688 1.00 47.38 121 MET A N 1
ATOM 990 C CA . MET A 1 121 ? -18.522 -0.349 -2.397 1.00 47.38 121 MET A CA 1
ATOM 991 C C . MET A 1 121 ? -17.540 -0.418 -1.218 1.00 47.38 121 MET A C 1
ATOM 993 O O . MET A 1 121 ? -17.880 0.045 -0.128 1.00 47.38 121 MET A O 1
ATOM 997 N N . ILE A 1 122 ? -16.321 -0.937 -1.434 1.00 56.22 122 ILE A N 1
ATOM 998 C CA . ILE A 1 122 ? -15.267 -0.978 -0.398 1.00 56.22 122 ILE A CA 1
ATOM 999 C C . ILE A 1 122 ? -14.884 0.458 -0.022 1.00 56.22 122 ILE A C 1
ATOM 1001 O O . ILE A 1 122 ? -14.738 0.786 1.155 1.00 56.22 122 ILE A O 1
ATOM 1005 N N . PHE A 1 123 ? -14.807 1.330 -1.032 1.00 56.84 123 PHE A N 1
ATOM 1006 C CA . PHE A 1 123 ? -14.513 2.752 -0.874 1.00 56.84 123 PHE A CA 1
ATOM 1007 C C . PHE A 1 123 ? -15.596 3.491 -0.093 1.00 56.84 123 PHE A C 1
ATOM 1009 O O . PHE A 1 123 ? -15.273 4.225 0.837 1.00 56.84 123 PHE A O 1
ATOM 1016 N N . THR A 1 124 ? -16.876 3.267 -0.399 1.00 56.31 124 THR A N 1
ATOM 1017 C CA . THR A 1 124 ? -17.970 3.881 0.369 1.00 56.31 124 THR A CA 1
ATOM 1018 C C . THR A 1 124 ? -18.033 3.398 1.812 1.00 56.31 124 THR A C 1
ATOM 1020 O O . THR A 1 124 ? -18.379 4.199 2.672 1.00 56.31 124 THR A O 1
ATOM 1023 N N . ALA A 1 125 ? -17.688 2.142 2.113 1.00 56.19 125 ALA A N 1
ATOM 1024 C CA . ALA A 1 125 ? -17.720 1.638 3.489 1.00 56.19 125 ALA A CA 1
ATOM 1025 C C . ALA A 1 125 ? -16.661 2.323 4.373 1.00 56.19 125 ALA A C 1
ATOM 1027 O O . ALA A 1 125 ? -16.978 2.796 5.463 1.00 56.19 125 ALA A O 1
ATOM 1028 N N . LEU A 1 126 ? -15.432 2.464 3.863 1.00 60.72 126 LEU A N 1
ATOM 1029 C CA . LEU A 1 126 ? -14.348 3.182 4.543 1.00 60.72 126 LEU A CA 1
ATOM 1030 C C . LEU A 1 126 ? -14.645 4.681 4.691 1.00 60.72 126 LEU A C 1
ATOM 1032 O O . LEU A 1 126 ? -14.451 5.234 5.770 1.00 60.72 126 LEU A O 1
ATOM 1036 N N . LEU A 1 127 ? -15.172 5.333 3.649 1.00 61.41 127 LEU A N 1
ATOM 1037 C CA . LEU A 1 127 ? -15.569 6.746 3.717 1.00 61.41 127 LEU A CA 1
ATOM 1038 C C . LEU A 1 127 ? -16.728 6.980 4.696 1.00 61.41 127 LEU A C 1
ATOM 1040 O O . LEU A 1 127 ? -16.644 7.883 5.521 1.00 61.41 127 LEU A O 1
ATOM 1044 N N . SER A 1 128 ? -17.761 6.132 4.670 1.00 58.47 128 SER A N 1
ATOM 1045 C CA . SER A 1 128 ? -18.890 6.221 5.614 1.00 58.47 128 SER A CA 1
ATOM 1046 C C . SER A 1 128 ? -18.427 6.048 7.059 1.00 58.47 128 SER A C 1
ATOM 1048 O O . SER A 1 128 ? -18.947 6.689 7.968 1.00 58.47 128 SER A O 1
ATOM 1050 N N . TYR A 1 129 ? -17.427 5.192 7.276 1.00 60.09 129 TYR A N 1
ATOM 1051 C CA . TYR A 1 129 ? -16.847 4.977 8.591 1.00 60.09 129 TYR A CA 1
ATOM 1052 C C . TYR A 1 129 ? -16.017 6.182 9.065 1.00 60.09 129 TYR A C 1
ATOM 1054 O O . TYR A 1 129 ? -16.169 6.615 10.205 1.00 60.09 129 TYR A O 1
ATOM 1062 N N . LEU A 1 130 ? -1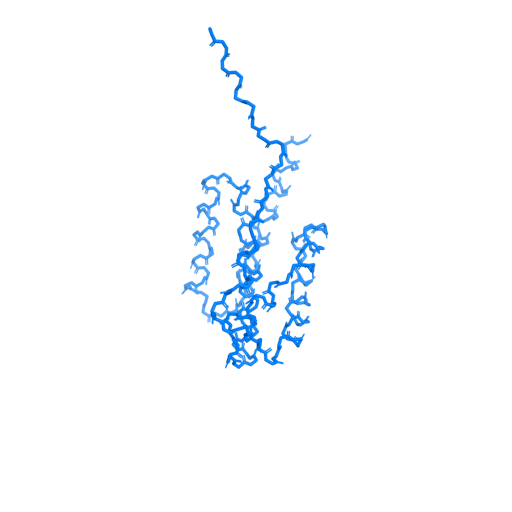5.189 6.767 8.193 1.00 61.31 130 LEU A N 1
ATOM 1063 C CA . LEU A 1 130 ? -14.405 7.969 8.505 1.00 61.31 130 LEU A CA 1
ATOM 1064 C C . LEU A 1 130 ? -15.294 9.199 8.764 1.00 61.31 130 LEU A C 1
ATOM 1066 O O . LEU A 1 130 ? -15.030 9.959 9.696 1.00 61.31 130 LEU A O 1
ATOM 1070 N N . ASP A 1 131 ? -16.378 9.370 8.004 1.00 60.72 131 ASP A N 1
ATOM 1071 C CA . ASP A 1 131 ? -17.366 10.429 8.250 1.00 60.72 131 ASP A CA 1
ATOM 1072 C C . ASP A 1 131 ? -18.110 10.220 9.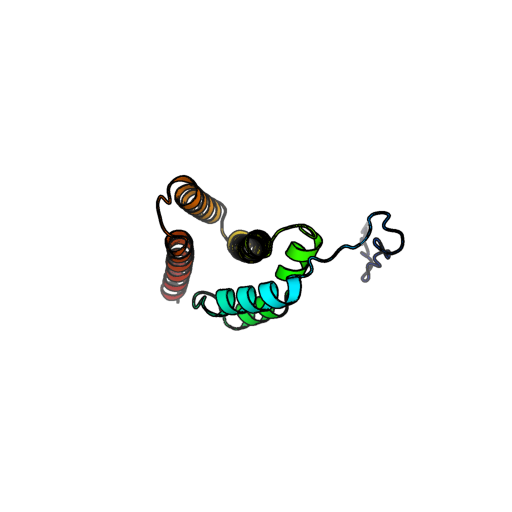579 1.00 60.72 131 ASP A C 1
ATOM 1074 O O . ASP A 1 131 ? -18.363 11.181 10.310 1.00 60.72 131 ASP A O 1
ATOM 1078 N N . MET A 1 132 ? -18.389 8.966 9.955 1.00 54.72 132 MET A N 1
ATOM 1079 C CA . MET A 1 132 ? -18.966 8.641 11.262 1.00 54.72 132 MET A CA 1
ATOM 1080 C C . MET A 1 132 ? -18.022 9.000 12.424 1.00 54.72 132 MET A C 1
ATOM 1082 O O . MET A 1 132 ? -18.500 9.392 13.487 1.00 54.72 132 MET A O 1
ATOM 1086 N N . GLN A 1 133 ? -16.700 8.899 12.246 1.00 56.19 133 GLN A N 1
ATOM 1087 C CA . GLN A 1 133 ? -15.734 9.311 13.275 1.00 56.19 133 GLN A CA 1
ATOM 1088 C C . GLN A 1 133 ? -15.672 10.837 13.419 1.00 56.19 133 GLN A C 1
ATOM 1090 O O . GLN A 1 133 ? -15.786 11.346 14.533 1.00 56.19 133 GLN A O 1
ATOM 1095 N N . LYS A 1 134 ? -15.626 11.580 12.303 1.00 55.44 134 LYS A N 1
ATOM 1096 C CA . LYS A 1 134 ? -15.673 13.057 12.323 1.00 55.44 134 LYS A CA 1
ATOM 1097 C C . LYS A 1 134 ? -16.936 13.598 12.999 1.00 55.44 134 LYS A C 1
ATOM 1099 O O . LYS A 1 134 ? -16.885 14.605 13.702 1.00 55.44 134 LYS A O 1
ATOM 1104 N N . SER A 1 135 ? -18.070 12.924 12.801 1.00 49.22 135 SER A N 1
ATOM 1105 C CA . SER A 1 135 ? -19.340 13.259 13.456 1.00 49.22 135 SER A CA 1
ATOM 1106 C C . SER A 1 135 ? -19.318 13.041 14.973 1.00 49.22 135 SER A C 1
ATOM 1108 O O . SER A 1 135 ? -20.070 13.713 15.674 1.00 49.22 135 SER A O 1
ATOM 1110 N N . LYS A 1 136 ? -18.512 12.109 15.492 1.00 47.22 136 LYS A N 1
ATOM 1111 C CA . LYS A 1 136 ? -18.408 11.863 16.938 1.00 47.22 136 LYS A CA 1
ATOM 1112 C C . LYS A 1 136 ? -17.503 12.885 17.621 1.00 47.22 136 LYS A C 1
ATOM 1114 O O . LYS A 1 136 ? -17.883 13.417 18.653 1.00 47.22 136 LYS A O 1
ATOM 1119 N N . GLU A 1 137 ? -16.388 13.254 16.995 1.00 48.84 137 GLU A N 1
ATOM 1120 C CA . GLU A 1 137 ? -15.479 14.295 17.511 1.00 48.84 137 GLU A CA 1
ATOM 1121 C C . GLU A 1 137 ? -16.112 15.699 17.564 1.00 48.84 137 GLU A C 1
ATOM 1123 O O . GLU A 1 137 ? -15.688 16.550 18.344 1.00 48.84 137 GLU A O 1
ATOM 1128 N N . THR A 1 138 ? -17.140 15.960 16.750 1.00 47.38 138 THR A N 1
ATOM 1129 C CA . THR A 1 138 ? -17.895 17.228 16.758 1.00 47.38 138 THR A CA 1
ATOM 1130 C C . THR A 1 138 ? -19.027 17.275 17.782 1.00 47.38 138 THR A C 1
ATOM 1132 O O . THR A 1 138 ? -19.540 18.357 18.042 1.00 47.38 138 THR A O 1
ATOM 1135 N N . LEU A 1 139 ? -19.423 16.136 18.359 1.00 44.72 139 LEU A N 1
ATOM 1136 C CA . LEU A 1 139 ? -20.432 16.064 19.425 1.00 44.72 139 LEU A CA 1
ATOM 1137 C C . LEU A 1 139 ? -19.813 16.129 20.831 1.00 44.72 139 LEU A C 1
ATOM 1139 O O . LEU A 1 139 ? -20.530 16.423 21.785 1.00 44.72 139 LEU A O 1
ATOM 1143 N N . ASP A 1 140 ? -18.507 15.875 20.944 1.00 43.38 140 ASP A N 1
ATOM 1144 C CA . ASP A 1 140 ? -17.738 15.929 22.196 1.00 43.38 140 ASP A CA 1
ATOM 1145 C C . ASP A 1 140 ? -17.019 17.287 22.425 1.00 43.38 140 ASP A C 1
ATOM 1147 O O . ASP A 1 140 ? -16.259 17.420 23.386 1.00 43.38 140 ASP A O 1
ATOM 1151 N N . ASN A 1 141 ? -17.273 18.303 21.582 1.00 40.47 141 ASN A N 1
ATOM 1152 C CA . ASN A 1 141 ? -16.837 19.707 21.739 1.00 40.47 141 ASN A CA 1
ATOM 1153 C C . ASN A 1 141 ? -18.038 20.646 21.913 1.00 40.47 141 ASN A C 1
ATOM 1155 O O . ASN A 1 141 ? -17.889 21.658 22.636 1.00 40.47 141 ASN A O 1
#

Organism: Sphaerobolus stellatus (strain SS14) (NCBI:txid990650)

pLDDT: mean 78.36, std 15.58, range [40.47, 97.75]

Sequence (141 aa):
TDITMSFPLTIHFPTILKDWPAPRRLNPHNEWVTKESNAWMDGFSGLPADRQSLYRQSMWPLLASLMYPDATREHLRLAADLMLWFVLYDEISDVLLLGMAQNLTDEVVKVLRYSRSNYIMIFTALLSYLDMQKSKETLDN